Protein AF-A0A4Y6GLH0-F1 (afdb_monomer_lite)

InterPro domains:
  IPR033389 AUX/IAA domain [PF02309] (19-65)
  IPR053793 PB1-like domain [PS51745] (26-78)

Foldseek 3Di:
DDDDDDDDDDDPDDPPPCVPPVVPPFDWDWDDDPPQPDIDIDRCVVDPDDVVVVVVVCVVVVVSVVVVVVVVVVDDDD

Sequence (78 aa):
MNVGANGEGGHPGQNMVSNGNSGGRSNFVKVKMQGVAIARKIEVSLYHSYEPLFTSLIHMFSLCKLITFNYSTYKLIN

Structure (mmCIF, N/CA/C/O backbone):
data_AF-A0A4Y6GLH0-F1
#
_entry.id   AF-A0A4Y6GLH0-F1
#
loop_
_atom_site.group_PDB
_atom_site.id
_atom_site.type_symbol
_atom_site.label_atom_id
_atom_site.label_alt_id
_atom_site.label_comp_id
_atom_site.label_asym_id
_atom_site.label_entity_id
_atom_site.label_seq_id
_atom_site.pdbx_PDB_ins_code
_atom_site.Cartn_x
_atom_site.Cartn_y
_atom_site.Cartn_z
_atom_site.occupancy
_atom_site.B_iso_or_equiv
_atom_site.auth_seq_id
_atom_site.auth_comp_id
_atom_site.auth_asym_id
_atom_site.auth_atom_id
_atom_site.pdbx_PDB_model_num
ATOM 1 N N . MET A 1 1 ? 0.700 -1.504 -79.955 1.00 41.88 1 MET A N 1
ATOM 2 C CA . MET A 1 1 ? 1.753 -1.138 -78.986 1.00 41.88 1 MET A CA 1
ATOM 3 C C . MET A 1 1 ? 1.051 -0.723 -77.708 1.00 41.88 1 MET A C 1
ATOM 5 O O . MET A 1 1 ? 0.262 0.209 -77.741 1.00 41.88 1 MET A O 1
ATOM 9 N N . ASN A 1 2 ? 1.229 -1.508 -76.649 1.00 46.84 2 ASN A N 1
ATOM 10 C CA . ASN A 1 2 ? 0.704 -1.252 -75.310 1.00 46.84 2 ASN A CA 1
ATOM 11 C C . ASN A 1 2 ? 1.655 -0.287 -74.591 1.00 46.84 2 ASN A C 1
ATOM 13 O O . ASN A 1 2 ? 2.850 -0.574 -74.560 1.00 46.84 2 ASN A O 1
ATOM 17 N N . VAL A 1 3 ? 1.146 0.791 -73.995 1.00 52.81 3 VAL A N 1
ATOM 18 C CA . VAL A 1 3 ? 1.829 1.469 -72.884 1.00 52.81 3 VAL A CA 1
ATOM 19 C C . VAL A 1 3 ? 0.760 1.817 -71.854 1.00 52.81 3 VAL A C 1
ATOM 21 O O . VAL A 1 3 ? -0.180 2.555 -72.143 1.00 52.81 3 VAL A O 1
ATOM 24 N N . GLY A 1 4 ? 0.868 1.149 -70.707 1.00 46.16 4 GLY A N 1
ATOM 25 C CA . GLY A 1 4 ? -0.162 1.019 -69.690 1.00 46.16 4 GLY A CA 1
ATOM 26 C C . GLY A 1 4 ? -0.310 2.225 -68.768 1.00 46.16 4 GLY A C 1
ATOM 27 O O . GLY A 1 4 ? 0.524 3.127 -68.724 1.00 46.16 4 GLY A O 1
ATOM 28 N N . ALA A 1 5 ? -1.415 2.185 -68.027 1.00 57.75 5 ALA A N 1
ATOM 29 C CA . ALA A 1 5 ? -1.778 3.105 -66.964 1.00 57.75 5 ALA A CA 1
ATOM 30 C C . ALA A 1 5 ? -0.648 3.282 -65.936 1.00 57.75 5 ALA A C 1
ATOM 32 O O . ALA A 1 5 ? -0.035 2.309 -65.493 1.00 57.75 5 ALA A O 1
ATOM 33 N N . ASN A 1 6 ? -0.397 4.534 -65.549 1.00 58.34 6 ASN A N 1
ATOM 34 C CA . ASN A 1 6 ? 0.556 4.875 -64.499 1.00 58.34 6 ASN A CA 1
ATOM 35 C C . ASN A 1 6 ? 0.029 4.374 -63.153 1.00 58.34 6 ASN A C 1
ATOM 37 O O . ASN A 1 6 ? -0.996 4.844 -62.661 1.00 58.34 6 ASN A O 1
ATOM 41 N N . GLY A 1 7 ? 0.734 3.380 -62.617 1.00 50.09 7 GLY A N 1
ATOM 42 C CA . GLY A 1 7 ? 0.442 2.724 -61.357 1.00 50.09 7 GLY A CA 1
ATOM 43 C C . GLY A 1 7 ? 0.725 3.596 -60.138 1.00 50.09 7 GLY A C 1
ATOM 44 O O . GLY A 1 7 ? 1.630 4.430 -60.110 1.00 50.09 7 GLY A O 1
ATOM 45 N N . GLU A 1 8 ? -0.086 3.331 -59.127 1.00 57.69 8 GLU A N 1
ATOM 46 C CA . GLU A 1 8 ? -0.005 3.772 -57.745 1.00 57.69 8 GLU A CA 1
ATOM 47 C C . GLU A 1 8 ? 1.375 3.422 -57.151 1.00 57.69 8 GLU A C 1
ATOM 49 O O . GLU A 1 8 ? 1.784 2.262 -57.128 1.00 57.69 8 GLU A O 1
ATOM 54 N N . GLY A 1 9 ? 2.116 4.430 -56.680 1.00 48.88 9 GLY A N 1
ATOM 55 C CA . GLY A 1 9 ? 3.420 4.269 -56.029 1.00 48.88 9 GLY A CA 1
ATOM 56 C C . GLY A 1 9 ? 3.334 4.706 -54.574 1.00 48.88 9 GLY A C 1
ATOM 57 O O . GLY A 1 9 ? 3.299 5.899 -54.287 1.00 48.88 9 GLY A O 1
ATOM 58 N N . GLY A 1 10 ? 3.232 3.720 -53.684 1.00 49.53 10 GLY A N 1
ATOM 59 C CA . GLY A 1 10 ? 2.775 3.849 -52.305 1.00 49.53 10 GLY A CA 1
ATOM 60 C C . GLY A 1 10 ? 3.544 4.820 -51.408 1.00 49.53 10 GLY A C 1
ATOM 61 O O . GLY A 1 10 ? 4.763 4.975 -51.475 1.00 49.53 10 GLY A O 1
ATOM 62 N N . HIS A 1 11 ? 2.786 5.425 -50.496 1.00 56.62 11 HIS A N 1
ATOM 63 C CA . HIS A 1 11 ? 3.314 6.120 -49.333 1.00 56.62 11 HIS A CA 1
ATOM 64 C C . HIS A 1 11 ? 4.234 5.172 -48.543 1.00 56.62 11 HIS A C 1
ATOM 66 O O . HIS A 1 11 ? 3.819 4.043 -48.259 1.00 56.62 11 HIS A O 1
ATOM 72 N N . PRO A 1 12 ? 5.464 5.592 -48.182 1.00 47.75 12 PRO A N 1
ATOM 73 C CA . PRO A 1 12 ? 6.356 4.769 -47.381 1.00 47.75 12 PRO A CA 1
ATOM 74 C C . PRO A 1 12 ? 5.640 4.385 -46.090 1.00 47.75 12 PRO A C 1
ATOM 76 O O . PRO A 1 12 ? 5.130 5.246 -45.368 1.00 47.75 12 PRO A O 1
ATOM 79 N N . GLY A 1 13 ? 5.561 3.070 -45.871 1.00 53.06 13 GLY A N 1
ATOM 80 C CA . GLY A 1 13 ? 4.875 2.450 -44.754 1.00 53.06 13 GLY A CA 1
ATOM 81 C C . GLY A 1 13 ? 5.237 3.160 -43.465 1.00 53.06 13 GLY A C 1
ATOM 82 O O . GLY A 1 13 ? 6.393 3.160 -43.038 1.00 53.06 13 GLY A O 1
ATOM 83 N N . GLN A 1 14 ? 4.228 3.777 -42.859 1.00 59.84 14 GLN A N 1
ATOM 84 C CA . GLN A 1 14 ? 4.303 4.208 -41.480 1.00 59.84 14 GLN A CA 1
ATOM 85 C C . GLN A 1 14 ? 4.655 2.953 -40.692 1.00 59.84 14 GLN A C 1
ATOM 87 O O . GLN A 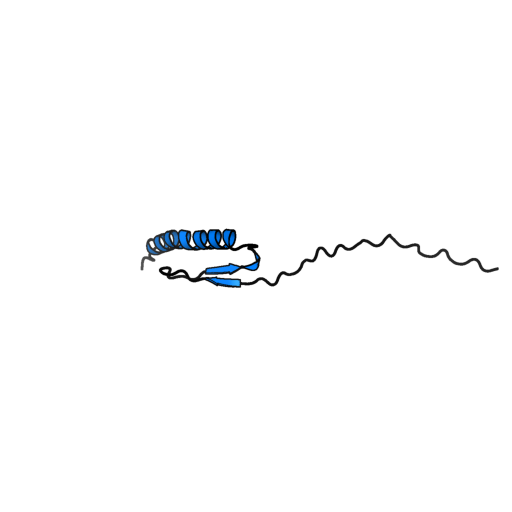1 14 ? 3.845 2.032 -40.580 1.00 59.84 14 GLN A O 1
ATOM 92 N N . ASN A 1 15 ? 5.898 2.889 -40.219 1.00 54.62 15 ASN A N 1
ATOM 93 C CA . ASN A 1 15 ? 6.305 1.943 -39.206 1.00 54.62 15 ASN A CA 1
ATOM 94 C C . ASN A 1 15 ? 5.462 2.312 -37.990 1.00 54.62 15 ASN A C 1
ATOM 96 O O . ASN A 1 15 ? 5.821 3.198 -37.213 1.00 54.62 15 ASN A O 1
ATOM 100 N N . MET A 1 16 ? 4.269 1.718 -37.907 1.00 57.91 16 MET A N 1
ATOM 101 C CA . MET A 1 16 ? 3.491 1.669 -36.693 1.00 57.91 16 MET A CA 1
ATOM 102 C C . MET A 1 16 ? 4.376 0.897 -35.729 1.00 57.91 16 MET A C 1
ATOM 104 O O . MET A 1 16 ? 4.261 -0.321 -35.587 1.00 57.91 16 MET A O 1
ATOM 108 N N . VAL A 1 17 ? 5.283 1.623 -35.070 1.00 57.53 17 VAL A N 1
ATOM 109 C CA . VAL A 1 17 ? 5.714 1.277 -33.733 1.00 57.53 17 VAL A CA 1
ATOM 110 C C . VAL A 1 17 ? 4.401 1.177 -32.992 1.00 57.53 17 VAL A C 1
ATOM 112 O O . VAL A 1 17 ? 3.796 2.167 -32.581 1.00 57.53 17 VAL A O 1
ATOM 115 N N . SER A 1 18 ? 3.915 -0.056 -32.928 1.00 56.28 18 SER A N 1
ATOM 116 C CA . SER A 1 18 ? 2.978 -0.494 -31.932 1.00 56.28 18 SER A CA 1
ATOM 117 C C . SER A 1 18 ? 3.756 -0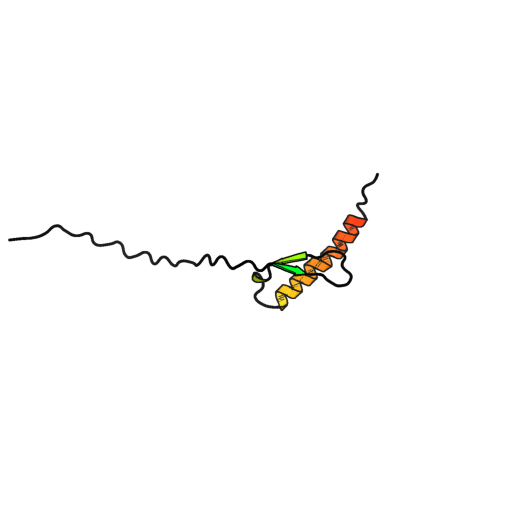.247 -30.656 1.00 56.28 18 SER A C 1
ATOM 119 O O . SER A 1 18 ? 4.501 -1.113 -30.2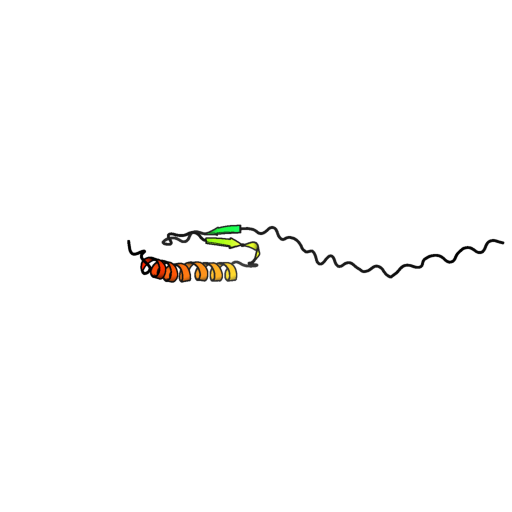04 1.00 56.28 18 SER A O 1
ATOM 121 N N . ASN A 1 19 ? 3.708 0.991 -30.152 1.00 54.25 19 ASN A N 1
ATOM 122 C CA . ASN A 1 19 ? 4.107 1.291 -28.799 1.00 54.25 19 ASN A CA 1
ATOM 123 C C . ASN A 1 19 ? 3.097 0.490 -28.020 1.00 54.25 19 ASN A C 1
ATOM 125 O O . ASN A 1 19 ? 1.945 0.909 -27.895 1.00 54.25 19 ASN A O 1
ATOM 129 N N . GLY A 1 20 ? 3.492 -0.748 -27.731 1.00 49.66 20 GLY A N 1
ATOM 130 C CA . GLY A 1 20 ? 2.640 -1.754 -27.177 1.00 49.66 20 GLY A CA 1
ATOM 131 C C . GLY A 1 20 ? 2.069 -1.107 -25.949 1.00 49.66 20 GLY A C 1
ATOM 132 O O . GLY A 1 20 ? 2.740 -1.013 -24.922 1.00 49.66 20 GLY A O 1
ATOM 133 N N . ASN A 1 21 ? 0.809 -0.700 -26.056 1.00 54.16 21 ASN A N 1
ATOM 134 C CA . ASN A 1 21 ? -0.067 -0.630 -24.921 1.00 54.16 21 ASN A CA 1
ATOM 135 C C . ASN A 1 21 ? -0.268 -2.097 -24.537 1.00 54.16 21 ASN A C 1
ATOM 137 O O . ASN A 1 21 ? -1.304 -2.711 -24.779 1.00 54.16 21 ASN A O 1
ATOM 141 N N . SER A 1 22 ? 0.829 -2.703 -24.078 1.00 57.22 22 SER A N 1
ATOM 142 C CA . SER A 1 22 ? 0.842 -3.924 -23.335 1.00 57.22 22 SER A CA 1
ATOM 143 C C . SER A 1 22 ? -0.002 -3.530 -22.150 1.00 57.22 22 SER A C 1
ATOM 145 O O . SER A 1 22 ? 0.438 -2.803 -21.264 1.00 57.22 22 SER A O 1
ATOM 147 N N . GLY A 1 23 ? -1.285 -3.879 -22.228 1.00 53.53 23 GLY A N 1
ATOM 148 C CA . GLY A 1 23 ? -2.163 -3.906 -21.082 1.00 53.53 23 GLY A CA 1
ATOM 149 C C . GLY A 1 23 ? -1.508 -4.874 -20.118 1.00 53.53 23 GLY A C 1
ATOM 150 O O . GLY A 1 23 ? -1.800 -6.070 -20.132 1.00 53.53 23 GLY A O 1
ATOM 151 N N . GLY A 1 24 ? -0.511 -4.376 -19.386 1.00 61.31 24 GLY A N 1
ATOM 152 C CA . GLY A 1 24 ? 0.214 -5.110 -18.384 1.00 61.31 24 GLY A CA 1
ATOM 153 C C . GLY A 1 24 ? -0.859 -5.596 -17.444 1.00 61.31 24 GLY A C 1
ATOM 154 O O . GLY A 1 24 ? -1.631 -4.792 -16.925 1.00 61.31 24 GLY A O 1
ATOM 155 N N . ARG A 1 25 ? -0.997 -6.917 -17.329 1.00 70.12 25 ARG A N 1
ATOM 156 C CA . ARG A 1 25 ? -1.994 -7.515 -16.445 1.00 70.12 25 ARG A CA 1
ATOM 157 C C . ARG A 1 25 ? -1.740 -6.940 -15.059 1.00 70.12 25 ARG A C 1
ATOM 159 O O . ARG A 1 25 ? -0.739 -7.278 -14.433 1.00 70.12 25 ARG A O 1
ATOM 166 N N . SER A 1 26 ? -2.625 -6.053 -14.621 1.00 79.12 26 SER A N 1
ATOM 167 C CA . SER A 1 26 ? -2.533 -5.408 -13.322 1.00 79.12 26 SER A CA 1
ATOM 168 C C . SER A 1 26 ? -2.580 -6.492 -12.256 1.00 79.12 26 SER A C 1
ATOM 170 O O . SER A 1 26 ? -3.586 -7.195 -12.117 1.00 79.12 26 SER A O 1
ATOM 172 N N . ASN A 1 27 ? -1.478 -6.679 -11.532 1.00 88.75 27 ASN A N 1
ATOM 173 C CA . ASN A 1 27 ? -1.398 -7.715 -10.515 1.00 88.75 27 ASN A CA 1
ATOM 174 C C . ASN A 1 27 ? -1.687 -7.108 -9.146 1.00 88.75 27 ASN A C 1
ATOM 176 O O . ASN A 1 27 ? -0.812 -6.510 -8.517 1.00 88.75 27 ASN A O 1
ATOM 180 N N . PHE A 1 28 ? -2.930 -7.252 -8.691 1.00 93.12 28 PHE A N 1
ATOM 181 C CA . PHE A 1 28 ? -3.352 -6.719 -7.404 1.00 93.12 28 PHE A CA 1
ATOM 182 C C . PHE A 1 28 ? -3.256 -7.759 -6.295 1.00 93.12 28 PHE A C 1
ATOM 184 O O . PHE A 1 28 ? -3.869 -8.822 -6.380 1.00 93.12 28 PHE A O 1
ATOM 191 N N . VAL A 1 29 ? -2.600 -7.402 -5.193 1.00 93.44 29 VAL A N 1
ATOM 192 C CA . VAL A 1 29 ? -2.536 -8.237 -3.987 1.00 93.44 29 VAL A CA 1
ATOM 193 C C . VAL A 1 29 ? -3.099 -7.499 -2.780 1.00 93.44 29 VAL A C 1
ATOM 195 O O . VAL A 1 29 ? -3.109 -6.267 -2.716 1.00 93.44 29 VAL A O 1
ATOM 198 N N . LYS A 1 30 ? -3.592 -8.270 -1.808 1.00 93.94 30 LYS A N 1
ATOM 199 C CA . LYS A 1 30 ? -4.011 -7.759 -0.501 1.00 93.94 30 LYS A CA 1
ATOM 200 C C . LYS A 1 30 ? -2.882 -7.982 0.491 1.00 93.94 30 LYS A C 1
ATOM 202 O O . LYS A 1 30 ? -2.426 -9.107 0.662 1.00 93.94 30 LYS A O 1
ATOM 207 N N . VAL A 1 31 ? -2.475 -6.920 1.165 1.00 91.00 31 VAL A N 1
ATOM 208 C CA . VAL A 1 31 ? -1.440 -6.951 2.199 1.00 91.00 31 VAL A CA 1
ATOM 209 C C . VAL A 1 31 ? -2.068 -6.698 3.563 1.00 91.00 31 VAL A C 1
ATOM 211 O O . VAL A 1 31 ? -2.919 -5.817 3.711 1.00 91.00 31 VAL A O 1
ATOM 214 N N . LYS A 1 32 ? -1.662 -7.483 4.562 1.00 90.06 32 LYS A N 1
ATOM 215 C CA . LYS A 1 32 ? -2.055 -7.328 5.966 1.00 90.06 32 LYS A CA 1
ATOM 216 C C . LYS A 1 32 ? -0.788 -7.257 6.808 1.00 90.06 32 LYS A C 1
ATOM 218 O O . LYS A 1 32 ? 0.012 -8.184 6.777 1.00 90.06 32 LYS A O 1
ATOM 223 N N . MET A 1 33 ? -0.631 -6.174 7.562 1.00 85.94 33 MET A N 1
ATOM 224 C CA . MET A 1 33 ? 0.471 -6.019 8.510 1.00 85.94 33 MET A CA 1
ATOM 225 C C . MET A 1 33 ? 0.034 -6.466 9.903 1.00 85.94 33 MET A C 1
ATOM 227 O O . MET A 1 33 ? -1.092 -6.197 10.329 1.00 85.94 33 MET A O 1
ATOM 231 N N . GLN A 1 34 ? 0.925 -7.147 10.626 1.00 84.69 34 GLN A N 1
ATOM 232 C CA . GLN A 1 34 ? 0.681 -7.520 12.018 1.00 84.69 34 GLN A CA 1
ATOM 233 C C . GLN A 1 34 ? 0.407 -6.267 12.864 1.00 84.69 34 GLN A C 1
ATOM 235 O O . GLN A 1 34 ? 1.046 -5.231 12.687 1.00 84.69 34 GLN A O 1
ATOM 240 N N . GLY A 1 35 ? -0.572 -6.350 13.766 1.00 83.75 35 GLY A N 1
ATOM 241 C CA . GLY A 1 35 ? -0.967 -5.222 14.615 1.00 83.75 35 GLY A CA 1
ATOM 242 C C . GLY A 1 35 ? -1.763 -4.122 13.902 1.00 83.75 35 GLY A C 1
ATOM 243 O O . GLY A 1 35 ? -2.089 -3.122 14.534 1.00 83.75 35 GLY A O 1
ATOM 244 N N . VAL A 1 36 ? -2.110 -4.288 12.617 1.00 80.81 36 VAL A N 1
ATOM 245 C CA . VAL A 1 36 ? -2.983 -3.360 11.885 1.00 80.81 36 VAL A CA 1
ATOM 246 C C . VAL A 1 36 ? -4.315 -4.035 11.567 1.00 80.81 36 VAL A C 1
ATOM 248 O O . VAL A 1 36 ? -4.363 -5.107 10.965 1.00 80.81 36 VAL A O 1
ATOM 251 N N . ALA A 1 37 ? -5.412 -3.390 11.969 1.00 80.00 37 ALA A N 1
ATOM 252 C CA . ALA A 1 37 ? -6.763 -3.933 11.820 1.00 80.00 37 ALA A CA 1
ATOM 253 C C . ALA A 1 37 ? -7.243 -3.999 10.358 1.00 80.00 37 ALA A C 1
ATOM 255 O O . ALA A 1 37 ? -8.142 -4.775 10.041 1.00 80.00 37 ALA A O 1
ATOM 256 N N . ILE A 1 38 ? -6.641 -3.209 9.462 1.00 82.00 38 ILE A N 1
ATOM 257 C CA . ILE A 1 38 ? -7.057 -3.094 8.061 1.00 82.00 38 ILE A CA 1
ATOM 258 C C . ILE A 1 38 ? -6.024 -3.682 7.100 1.00 82.00 38 ILE A C 1
ATOM 260 O O . ILE A 1 38 ? -4.818 -3.527 7.283 1.00 82.00 38 ILE A O 1
ATOM 264 N N . ALA A 1 39 ? -6.516 -4.325 6.042 1.00 87.12 39 ALA A N 1
ATOM 265 C CA . ALA A 1 39 ? -5.713 -4.720 4.889 1.00 87.12 39 ALA A CA 1
ATOM 266 C C . ALA A 1 39 ? -5.757 -3.629 3.807 1.00 87.12 39 ALA A C 1
ATOM 268 O O . ALA A 1 39 ? -6.729 -2.878 3.711 1.00 87.12 39 ALA A O 1
ATOM 269 N N . ARG A 1 40 ? -4.722 -3.555 2.965 1.00 89.00 40 ARG A N 1
ATOM 270 C CA . ARG A 1 40 ? -4.659 -2.637 1.813 1.00 89.00 40 ARG A CA 1
ATOM 271 C C . ARG A 1 40 ? -4.506 -3.426 0.514 1.00 89.00 40 ARG A C 1
ATOM 273 O O . ARG A 1 40 ? -3.916 -4.504 0.510 1.00 89.00 40 ARG A O 1
ATOM 280 N N . LYS A 1 41 ? -5.071 -2.907 -0.576 1.00 92.50 41 LYS A N 1
ATOM 281 C CA . LYS A 1 41 ? -4.921 -3.462 -1.928 1.00 92.50 41 LYS A CA 1
ATOM 282 C C . LYS A 1 41 ? -3.833 -2.669 -2.645 1.00 92.50 41 LYS A C 1
ATOM 284 O O . LYS A 1 41 ? -3.918 -1.445 -2.672 1.00 92.50 41 LYS A O 1
ATOM 289 N N . ILE A 1 42 ? -2.847 -3.357 -3.207 1.00 92.44 42 ILE A N 1
ATOM 290 C CA . ILE A 1 42 ? -1.748 -2.740 -3.956 1.00 92.44 42 ILE A CA 1
ATOM 291 C C . ILE A 1 42 ? -1.615 -3.393 -5.323 1.00 92.44 42 ILE A C 1
ATOM 293 O O . ILE A 1 42 ? -1.908 -4.579 -5.469 1.00 92.44 42 ILE A O 1
ATOM 297 N N . GLU A 1 43 ? -1.168 -2.626 -6.306 1.00 92.75 43 GLU A N 1
ATOM 298 C CA . GLU A 1 43 ? -0.783 -3.145 -7.612 1.00 92.75 43 GLU A CA 1
ATOM 299 C C . GLU A 1 43 ? 0.724 -3.409 -7.622 1.00 92.75 43 GLU A C 1
ATOM 301 O O . GLU A 1 43 ? 1.525 -2.479 -7.643 1.00 92.75 43 GLU A O 1
ATOM 306 N N . VAL A 1 44 ? 1.126 -4.678 -7.572 1.00 92.06 44 VAL A N 1
ATOM 307 C CA . VAL A 1 44 ? 2.545 -5.061 -7.465 1.00 92.06 44 VAL A CA 1
ATOM 308 C C . VAL A 1 44 ? 3.282 -4.835 -8.782 1.00 92.06 44 VAL A C 1
ATOM 310 O O . VAL A 1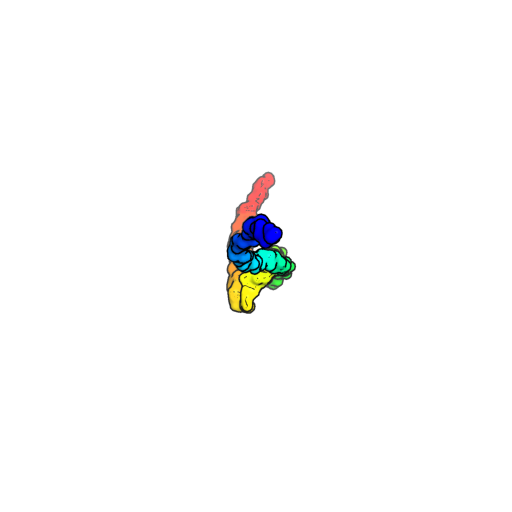 44 ? 4.476 -4.560 -8.768 1.00 92.06 44 VAL A O 1
ATOM 313 N N . SER A 1 45 ? 2.571 -4.884 -9.914 1.00 91.12 45 SER A N 1
ATOM 314 C CA . SER A 1 45 ? 3.131 -4.632 -11.249 1.00 91.12 45 SER A CA 1
ATOM 315 C C . SER A 1 45 ? 3.725 -3.229 -11.420 1.00 91.12 45 SER A C 1
ATOM 317 O O . SER A 1 45 ? 4.494 -3.024 -12.351 1.00 91.12 45 SER A O 1
ATOM 319 N N . LEU A 1 46 ? 3.423 -2.282 -10.524 1.00 90.94 46 LEU A N 1
ATOM 320 C CA . LEU A 1 46 ? 4.006 -0.935 -10.537 1.00 90.94 46 LEU A CA 1
ATOM 321 C C . LEU A 1 46 ? 5.434 -0.877 -9.967 1.00 90.94 46 LEU A C 1
ATOM 323 O O . LEU A 1 46 ? 6.113 0.139 -10.111 1.00 90.94 46 LEU A O 1
ATOM 327 N N . TYR A 1 47 ? 5.897 -1.942 -9.308 1.00 92.38 47 TYR A N 1
ATOM 328 C CA . TYR A 1 47 ? 7.182 -1.970 -8.618 1.00 92.38 47 TYR A CA 1
ATOM 329 C C . TYR A 1 47 ? 8.142 -2.933 -9.317 1.00 92.38 47 TYR A C 1
ATOM 331 O O . TYR A 1 47 ? 7.885 -4.129 -9.424 1.00 92.38 47 TYR A O 1
ATOM 339 N N . HIS A 1 48 ? 9.286 -2.409 -9.752 1.00 90.69 48 HIS A N 1
ATOM 340 C CA . HIS A 1 48 ? 10.311 -3.179 -10.466 1.00 90.69 48 HIS A CA 1
ATOM 341 C C . HIS A 1 48 ? 11.311 -3.879 -9.530 1.00 90.69 48 HIS A C 1
ATOM 343 O O . HIS A 1 48 ? 12.171 -4.628 -9.985 1.00 90.69 48 HIS A O 1
ATOM 349 N N . SER A 1 49 ? 11.225 -3.629 -8.221 1.00 93.19 49 SER A N 1
ATOM 350 C CA . SER A 1 49 ? 12.069 -4.256 -7.204 1.00 93.19 49 SER A CA 1
ATOM 351 C C . SER A 1 49 ? 11.403 -4.218 -5.826 1.00 93.19 49 SER A C 1
ATOM 353 O O . SER A 1 49 ? 10.392 -3.544 -5.613 1.00 93.19 49 SER A O 1
ATOM 355 N N . TYR A 1 50 ? 11.969 -4.969 -4.881 1.00 93.50 50 TYR A N 1
ATOM 356 C CA . TYR A 1 50 ? 11.432 -5.079 -3.525 1.00 93.50 50 TYR A CA 1
ATOM 357 C C . TYR A 1 50 ? 11.567 -3.783 -2.714 1.00 93.50 50 TYR A C 1
ATOM 359 O O . TYR A 1 50 ? 10.635 -3.418 -2.013 1.00 93.50 50 TYR A O 1
ATOM 367 N N . GLU A 1 51 ? 12.682 -3.063 -2.834 1.00 96.44 51 GLU A N 1
ATOM 368 C CA . GLU A 1 51 ? 12.948 -1.797 -2.124 1.00 96.44 51 GLU A CA 1
ATOM 369 C C . GLU A 1 51 ? 11.822 -0.739 -2.247 1.00 96.44 51 GLU A C 1
ATOM 371 O O . GLU A 1 51 ? 11.242 -0.340 -1.229 1.00 96.44 51 GLU A O 1
ATOM 376 N N . PRO A 1 52 ? 11.411 -0.310 -3.460 1.00 94.81 52 PRO A N 1
ATOM 377 C CA . PRO A 1 52 ? 10.338 0.669 -3.622 1.00 94.81 52 PRO A CA 1
ATOM 378 C C . PRO A 1 52 ? 8.972 0.115 -3.194 1.00 94.81 52 PRO A C 1
ATOM 380 O O . PRO A 1 52 ? 8.147 0.859 -2.660 1.00 94.81 52 PRO A O 1
ATOM 383 N N . LEU A 1 53 ? 8.736 -1.190 -3.372 1.00 93.25 53 LEU A N 1
ATOM 384 C CA . LEU A 1 53 ? 7.534 -1.859 -2.873 1.00 93.25 53 LEU A CA 1
ATOM 385 C C . LEU A 1 53 ? 7.479 -1.807 -1.340 1.00 93.25 53 LEU A C 1
ATOM 387 O O . LEU A 1 53 ? 6.461 -1.417 -0.769 1.00 93.25 53 LEU A O 1
ATOM 391 N N . PHE A 1 54 ? 8.579 -2.153 -0.675 1.00 91.94 54 PHE A N 1
ATOM 392 C CA . PHE A 1 54 ? 8.707 -2.155 0.775 1.00 91.94 54 PHE A CA 1
ATOM 393 C C . PHE A 1 54 ? 8.524 -0.749 1.347 1.00 91.94 54 PHE A C 1
ATOM 395 O O . PHE A 1 54 ? 7.701 -0.553 2.240 1.00 91.94 54 PHE A O 1
ATOM 402 N N . THR A 1 55 ? 9.193 0.249 0.768 1.00 92.62 55 THR A N 1
ATOM 403 C CA . THR A 1 55 ? 9.037 1.659 1.155 1.00 92.62 55 THR A CA 1
ATOM 404 C C . THR A 1 55 ? 7.577 2.112 1.037 1.00 92.62 55 THR A C 1
ATOM 406 O O . THR A 1 55 ? 7.030 2.731 1.954 1.00 92.62 55 THR A O 1
ATOM 409 N N . SER A 1 56 ? 6.899 1.743 -0.054 1.00 91.00 56 SER A N 1
ATOM 410 C CA . SER A 1 56 ? 5.485 2.066 -0.257 1.00 91.00 56 SER A CA 1
ATOM 411 C C . SER A 1 56 ? 4.573 1.374 0.761 1.00 91.00 56 SER A C 1
ATOM 413 O O . SER A 1 56 ? 3.682 2.014 1.323 1.00 91.00 56 SER A O 1
ATOM 415 N N . LEU A 1 57 ? 4.829 0.099 1.073 1.00 90.56 57 LEU A N 1
ATOM 416 C CA . LEU A 1 57 ? 4.106 -0.644 2.107 1.00 90.56 57 LEU A CA 1
ATOM 417 C C . LEU A 1 57 ? 4.266 0.007 3.486 1.00 90.56 57 LEU A C 1
ATOM 419 O O . LEU A 1 57 ? 3.265 0.251 4.164 1.00 90.56 57 LEU A O 1
ATOM 423 N N . ILE A 1 58 ? 5.493 0.356 3.884 1.00 89.19 58 ILE A N 1
ATOM 424 C CA . ILE A 1 58 ? 5.752 1.067 5.142 1.00 89.19 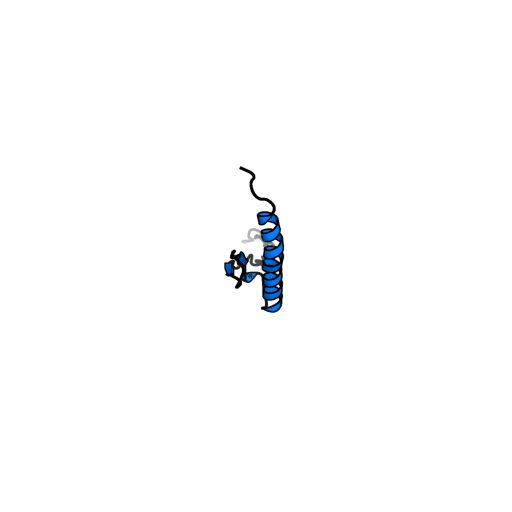58 ILE A CA 1
ATOM 425 C C . ILE A 1 58 ? 4.968 2.378 5.187 1.00 89.19 58 ILE A C 1
ATOM 427 O O . ILE A 1 58 ? 4.297 2.650 6.185 1.00 89.19 58 ILE A O 1
ATOM 431 N N . HIS A 1 59 ? 4.977 3.160 4.109 1.00 87.56 59 HIS A N 1
ATOM 432 C CA . HIS A 1 59 ? 4.242 4.420 4.046 1.00 87.56 59 HIS A CA 1
ATOM 433 C C . HIS A 1 59 ? 2.720 4.220 4.174 1.00 87.56 59 HIS A C 1
ATOM 435 O O . HIS A 1 59 ? 2.076 4.872 5.000 1.00 87.56 59 HIS A O 1
ATOM 441 N N . MET A 1 60 ? 2.141 3.263 3.436 1.00 85.56 60 MET A N 1
ATOM 442 C CA . MET A 1 60 ? 0.706 2.957 3.497 1.00 85.56 60 MET A CA 1
ATOM 443 C C . MET A 1 60 ? 0.256 2.592 4.913 1.00 85.56 60 MET A C 1
ATOM 445 O O . MET A 1 60 ? -0.776 3.086 5.365 1.00 85.56 60 MET A O 1
ATOM 449 N N . PHE A 1 61 ? 1.020 1.764 5.628 1.00 83.56 61 PHE A N 1
ATOM 450 C CA . PHE A 1 61 ? 0.659 1.295 6.970 1.00 83.56 61 PHE A CA 1
ATOM 451 C C . PHE A 1 61 ? 1.075 2.244 8.105 1.00 83.56 61 PHE A C 1
ATOM 453 O O . PHE A 1 61 ? 0.444 2.232 9.164 1.00 83.56 61 PHE A O 1
ATOM 460 N N . SER A 1 62 ? 2.063 3.115 7.893 1.00 81.56 62 SER A N 1
ATOM 461 C CA . SER A 1 62 ? 2.430 4.165 8.856 1.00 81.56 62 SER A CA 1
ATOM 462 C C . SER A 1 62 ? 1.372 5.266 8.903 1.00 81.56 62 SER A C 1
ATOM 464 O O . SER A 1 62 ? 0.923 5.645 9.985 1.00 81.56 62 SER A O 1
ATOM 466 N N . LEU A 1 63 ? 0.872 5.692 7.737 1.00 68.25 63 LEU A N 1
ATOM 467 C CA . LEU A 1 63 ? -0.271 6.604 7.657 1.00 68.25 63 LEU A CA 1
ATOM 468 C C . LEU A 1 63 ? -1.550 5.974 8.221 1.00 68.25 63 LEU A C 1
ATOM 470 O O . LEU A 1 63 ? -2.357 6.677 8.822 1.00 68.25 63 LEU A O 1
ATOM 474 N N . CYS A 1 64 ? -1.732 4.652 8.093 1.00 59.75 64 CYS A N 1
ATOM 475 C CA . CYS A 1 64 ? -2.885 3.967 8.690 1.00 59.75 64 CYS A CA 1
ATOM 476 C C . CYS A 1 64 ? -2.965 4.163 10.199 1.00 59.75 64 CYS A C 1
ATOM 478 O O . CYS A 1 64 ? -4.076 4.290 10.701 1.00 59.75 64 CYS A O 1
ATOM 480 N N . LYS A 1 65 ? -1.840 4.192 10.924 1.00 61.22 65 LYS A N 1
ATOM 481 C CA . LYS A 1 65 ? -1.872 4.466 12.364 1.00 61.22 65 LYS A CA 1
ATOM 482 C C . LYS A 1 65 ? -2.465 5.851 12.603 1.00 61.22 65 LYS A C 1
ATOM 484 O O . LYS A 1 65 ? -3.484 5.953 13.273 1.00 61.22 65 LYS A O 1
ATOM 489 N N . LEU A 1 66 ? -1.916 6.885 11.966 1.00 60.31 66 LEU A N 1
ATOM 490 C CA . LEU A 1 66 ? -2.370 8.270 12.126 1.00 60.31 66 LEU A CA 1
ATOM 491 C C . LEU A 1 66 ? -3.840 8.474 11.727 1.00 60.31 66 LEU A C 1
ATOM 493 O O . LEU A 1 66 ? -4.594 9.124 12.447 1.00 60.31 66 LEU A O 1
ATOM 497 N N . ILE A 1 67 ? -4.248 7.885 10.603 1.00 60.19 67 ILE A N 1
ATOM 498 C CA . ILE A 1 67 ? -5.608 7.964 10.070 1.00 60.19 67 ILE A CA 1
ATOM 499 C C . ILE A 1 67 ? -6.591 7.190 10.958 1.00 60.19 67 ILE A C 1
ATOM 501 O O . ILE A 1 67 ? -7.664 7.696 11.254 1.00 60.19 67 ILE A O 1
ATOM 505 N N . THR A 1 68 ? -6.233 5.993 11.433 1.00 58.59 68 THR A N 1
ATOM 506 C CA . THR A 1 68 ? -7.085 5.213 12.351 1.00 58.59 68 THR A CA 1
ATOM 507 C C . THR A 1 68 ? -7.218 5.913 13.701 1.00 58.59 68 THR A C 1
ATOM 509 O O . THR A 1 68 ? -8.318 5.964 14.242 1.00 58.59 68 THR A O 1
ATOM 512 N N . PHE A 1 69 ? -6.136 6.506 14.222 1.00 61.25 69 PHE A N 1
ATOM 513 C CA . PHE A 1 69 ? -6.203 7.366 15.405 1.00 61.25 69 PHE A CA 1
ATOM 514 C C . PHE A 1 69 ? -7.150 8.549 15.167 1.00 61.25 69 PHE A C 1
ATOM 516 O O . PHE A 1 69 ? -8.028 8.777 15.993 1.00 61.25 69 PHE A O 1
ATOM 523 N N . ASN A 1 70 ? -7.053 9.223 14.013 1.00 58.44 70 ASN A N 1
ATOM 524 C CA . ASN A 1 70 ? -7.934 10.340 13.664 1.00 58.44 70 ASN A CA 1
ATOM 525 C C . ASN A 1 70 ? -9.409 9.922 13.516 1.00 58.44 70 ASN A C 1
ATOM 527 O O . ASN A 1 70 ? -10.279 10.525 14.136 1.00 58.44 70 ASN A O 1
ATOM 531 N N . TYR A 1 71 ? -9.714 8.847 12.784 1.00 58.22 71 TYR A N 1
ATOM 532 C CA . TYR A 1 71 ? -11.078 8.308 12.677 1.00 58.22 71 TYR A CA 1
ATOM 533 C C . TYR A 1 71 ? -11.634 7.824 14.017 1.00 58.22 71 TYR A C 1
ATOM 535 O O . TYR A 1 71 ? -12.825 7.974 14.265 1.00 58.22 71 TYR A O 1
ATOM 543 N N . SER A 1 72 ? -10.791 7.292 14.905 1.00 57.69 72 S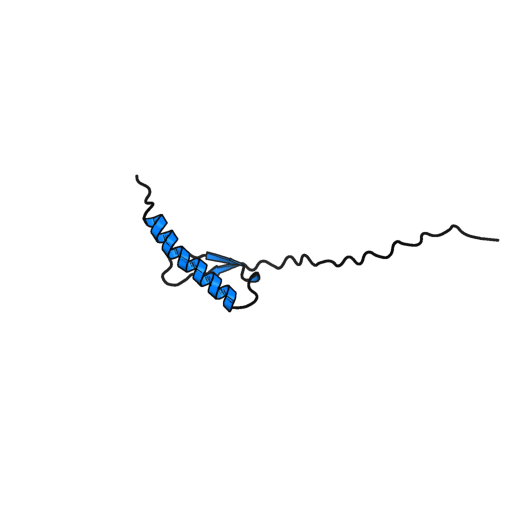ER A N 1
ATOM 544 C CA . SER A 1 72 ? -11.210 6.956 16.266 1.00 57.69 72 SER A CA 1
ATOM 545 C C . SER A 1 72 ? -11.521 8.198 17.110 1.00 57.69 72 SER A C 1
ATOM 547 O O . SER A 1 72 ? -12.341 8.100 18.023 1.00 57.69 72 SER A O 1
ATOM 549 N N . THR A 1 73 ? -10.878 9.342 16.850 1.00 52.91 73 THR A N 1
ATOM 550 C CA . THR A 1 73 ? -11.219 10.632 17.479 1.00 52.91 73 THR A CA 1
ATOM 551 C C . THR A 1 73 ? -12.443 11.297 16.851 1.00 52.91 73 THR A C 1
ATOM 553 O O . THR A 1 73 ? -13.189 11.963 17.562 1.00 52.91 73 THR A O 1
ATOM 556 N N . TYR A 1 74 ? -12.732 11.054 15.571 1.00 51.22 74 TYR A N 1
ATOM 557 C CA . TYR A 1 74 ? -14.002 11.424 14.939 1.00 51.22 74 TYR A CA 1
ATOM 558 C C . TYR A 1 74 ? -15.081 10.371 15.239 1.00 51.22 74 TYR A C 1
ATOM 560 O O . TYR A 1 74 ? -15.614 9.720 14.340 1.00 51.22 74 TYR A O 1
ATOM 568 N N . LYS A 1 75 ? -15.400 10.163 16.521 1.00 50.59 75 LYS A N 1
ATOM 569 C CA . LYS A 1 75 ? -16.571 9.360 16.896 1.00 50.59 75 LYS A CA 1
ATOM 570 C C . LYS A 1 75 ? -17.842 10.069 16.424 1.00 50.59 75 LYS A C 1
ATOM 572 O O . LYS A 1 75 ? -18.049 11.237 16.744 1.00 50.59 75 LYS A O 1
ATOM 577 N N . LEU A 1 76 ? -18.699 9.337 15.710 1.00 52.88 76 LEU A N 1
ATOM 578 C CA . LEU A 1 76 ? -20.096 9.715 15.496 1.00 52.88 76 LEU A CA 1
ATOM 579 C C . LEU A 1 76 ? -20.749 9.917 16.867 1.00 52.88 76 LEU A C 1
ATOM 581 O O . LEU A 1 76 ? -20.838 8.981 17.663 1.00 52.88 76 LEU A O 1
ATOM 585 N N . ILE A 1 77 ? -21.137 11.158 17.142 1.00 56.38 77 ILE A N 1
ATOM 586 C CA . ILE A 1 77 ? -21.990 11.516 18.270 1.00 56.38 77 ILE A CA 1
ATOM 587 C C . ILE A 1 77 ? -23.384 10.998 17.902 1.00 56.38 77 ILE A C 1
ATOM 589 O O . ILE A 1 77 ? -23.873 11.319 16.819 1.00 56.38 77 ILE A O 1
ATOM 593 N N . ASN A 1 78 ? -23.969 10.159 18.755 1.00 51.12 78 ASN A N 1
ATOM 594 C CA . ASN A 1 78 ? -25.356 9.709 18.630 1.00 51.12 78 ASN A CA 1
ATOM 595 C C . ASN A 1 78 ? -26.224 10.466 19.630 1.00 51.12 78 ASN A C 1
ATOM 597 O O . ASN A 1 78 ? -25.715 10.695 20.753 1.00 51.12 78 ASN A O 1
#

pLDDT: mean 71.48, std 17.64, range [41.88, 96.44]

Secondary structure (DSSP, 8-state):
---------PPP---------------EEEE--TT-S--EEEEGGG-SSHHHHHHHHHHHHHHHHHHHHHHHHS----

Organism: NCBI:txid223753

Radius of gyration: 28.12 Å; chains: 1; bounding box: 38×20×98 Å